Protein AF-A0A658NL06-F1 (afdb_monomer_lite)

Sequence (91 aa):
AVRTAGTSIREQARHLEQNHDLARAVLRVLVNSTVGSAGIQVEPTPLRADGSVDEALAQAMLEVWDEWGEAPEVTRQLSWPKCQRLLARTK

Secondary structure (DSSP, 8-state):
--S-SSS-HHHHHHHHHHH-HHHHHHHHHHHHHHSSTTS-------B-TTS-B-HHHHHHHHHHHHHHHTS-STTS-S-HHHHHHHHHT--

Foldseek 3Di:
DPPDDDDPPLVVLVVCCVVPPVSVVVLVVVLQCDAAPNHDDDQDFDADPVRDTDPVVSVVVVVVVQVCQCQVDPVRPDGNRRVSSVVSNDD

Structure (mmCIF, N/CA/C/O backbone):
data_AF-A0A658NL06-F1
#
_entry.id   AF-A0A658NL06-F1
#
loop_
_atom_site.group_PDB
_atom_site.id
_atom_site.type_symbol
_atom_site.label_atom_id
_atom_site.label_alt_id
_atom_site.label_comp_id
_atom_site.label_asym_id
_atom_site.label_entity_id
_atom_site.label_seq_id
_atom_site.pdbx_PDB_ins_code
_atom_site.Cartn_x
_atom_site.Cartn_y
_atom_site.Cartn_z
_atom_site.occupancy
_atom_site.B_iso_or_equiv
_atom_site.auth_seq_id
_atom_site.auth_comp_id
_atom_site.auth_asym_id
_atom_site.auth_atom_id
_atom_site.pdbx_PDB_model_num
ATOM 1 N N . ALA A 1 1 ? 14.165 -4.269 32.476 1.00 37.47 1 ALA A N 1
ATOM 2 C CA . ALA A 1 1 ? 12.787 -4.570 32.910 1.00 37.47 1 ALA A CA 1
ATOM 3 C C . ALA A 1 1 ? 11.815 -3.489 32.418 1.00 37.47 1 ALA A C 1
ATOM 5 O O . ALA A 1 1 ? 11.394 -2.667 33.211 1.00 37.47 1 ALA A O 1
ATOM 6 N N . VAL A 1 2 ? 11.465 -3.469 31.122 1.00 41.28 2 VAL A N 1
ATOM 7 C CA . VAL A 1 2 ? 10.353 -2.643 30.590 1.00 41.28 2 VAL A CA 1
ATOM 8 C C . VAL A 1 2 ? 9.695 -3.394 29.425 1.00 41.28 2 VAL A C 1
ATOM 10 O O . VAL A 1 2 ? 9.758 -2.986 28.273 1.00 41.28 2 VAL A O 1
ATOM 13 N N . ARG A 1 3 ? 9.141 -4.577 29.707 1.00 44.84 3 ARG A N 1
ATOM 14 C CA . ARG A 1 3 ? 8.346 -5.349 28.731 1.00 44.84 3 ARG A CA 1
ATOM 15 C C . ARG A 1 3 ? 6.885 -5.514 29.163 1.00 44.84 3 ARG A C 1
ATOM 17 O O . ARG A 1 3 ? 6.135 -6.223 28.506 1.00 44.84 3 ARG A O 1
ATOM 24 N N . THR A 1 4 ? 6.478 -4.845 30.244 1.00 49.50 4 THR A N 1
ATOM 25 C CA . THR A 1 4 ? 5.139 -4.996 30.819 1.00 49.50 4 THR A CA 1
ATOM 26 C C . THR A 1 4 ? 4.724 -3.709 31.534 1.00 49.50 4 THR A C 1
ATOM 28 O O . THR A 1 4 ? 5.022 -3.523 32.708 1.00 49.50 4 THR A O 1
ATOM 31 N N . ALA A 1 5 ? 4.047 -2.812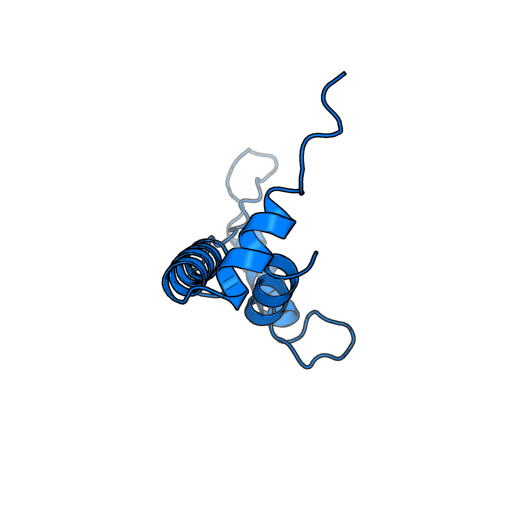 30.820 1.00 50.94 5 ALA A N 1
ATOM 32 C CA . ALA A 1 5 ? 3.221 -1.767 31.420 1.00 50.94 5 ALA A CA 1
ATOM 33 C C . ALA A 1 5 ? 1.977 -1.544 30.540 1.00 50.94 5 ALA A C 1
ATOM 35 O O . ALA A 1 5 ? 1.936 -0.655 29.696 1.00 50.94 5 ALA A O 1
ATOM 36 N N . GLY A 1 6 ? 0.975 -2.409 30.730 1.00 58.81 6 GLY A N 1
ATOM 37 C CA . GLY A 1 6 ? -0.439 -2.071 30.538 1.00 58.81 6 GLY A CA 1
ATOM 38 C C . GLY A 1 6 ? -1.158 -2.696 29.348 1.00 58.81 6 GLY A C 1
ATOM 39 O O . GLY A 1 6 ? -2.028 -3.534 29.536 1.00 58.81 6 GLY A O 1
ATOM 40 N N . THR A 1 7 ? -0.852 -2.245 28.140 1.00 61.25 7 THR A N 1
ATOM 41 C CA . THR A 1 7 ? -1.513 -2.628 26.876 1.00 61.25 7 THR A CA 1
ATOM 42 C C . THR A 1 7 ? -0.632 -2.103 25.749 1.0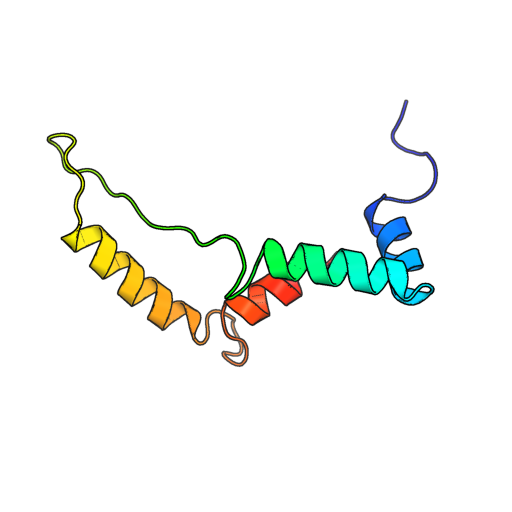0 61.25 7 THR A C 1
ATOM 44 O O . THR A 1 7 ? -0.063 -1.015 25.878 1.00 61.25 7 THR A O 1
ATOM 47 N N . SER A 1 8 ? -0.490 -2.841 24.647 1.00 80.25 8 SER A N 1
ATOM 48 C CA . SER A 1 8 ? 0.241 -2.336 23.477 1.00 80.25 8 SER A CA 1
ATOM 49 C C . SER A 1 8 ? -0.382 -1.014 23.014 1.00 80.25 8 SER A C 1
ATOM 51 O O . SER A 1 8 ? -1.603 -0.869 23.041 1.00 80.25 8 SER A O 1
ATOM 53 N N . ILE A 1 9 ? 0.418 -0.055 22.533 1.00 82.69 9 ILE A N 1
ATOM 54 C CA . ILE A 1 9 ? -0.106 1.181 21.916 1.00 82.69 9 ILE A CA 1
ATOM 55 C C . ILE A 1 9 ? -1.141 0.837 20.830 1.00 82.69 9 ILE A C 1
ATOM 57 O O . ILE A 1 9 ? -2.143 1.535 20.689 1.00 82.69 9 ILE A O 1
ATOM 61 N N . ARG A 1 10 ? -0.963 -0.292 20.123 1.00 80.06 10 ARG A N 1
ATOM 62 C CA . ARG A 1 10 ? -1.956 -0.808 19.166 1.00 80.06 10 ARG A CA 1
ATOM 63 C C . ARG A 1 10 ? -3.281 -1.190 19.829 1.00 80.06 10 ARG A C 1
ATOM 65 O O . ARG A 1 10 ? -4.336 -0.907 19.274 1.00 80.06 10 ARG A O 1
ATOM 72 N N . GLU A 1 11 ? -3.251 -1.820 21.000 1.00 84.81 11 GLU A N 1
ATOM 73 C CA . GLU A 1 11 ? -4.459 -2.201 21.747 1.00 84.81 11 GLU A CA 1
ATOM 74 C C . GLU A 1 11 ? -5.187 -0.972 22.291 1.00 84.81 11 GLU A C 1
ATOM 76 O O . GLU A 1 11 ? -6.407 -0.879 22.164 1.00 84.81 11 GLU A O 1
ATOM 81 N N . GLN A 1 12 ? -4.446 0.005 22.818 1.00 87.75 12 GLN A N 1
ATOM 82 C CA . GLN A 1 12 ? -5.010 1.279 23.269 1.00 87.75 12 GLN A CA 1
ATOM 83 C C . GLN A 1 12 ? -5.650 2.041 22.101 1.00 87.75 12 GLN A C 1
ATOM 85 O O . GLN A 1 12 ? -6.797 2.473 22.198 1.00 87.75 12 GLN A O 1
ATOM 90 N N . ALA A 1 13 ? -4.956 2.136 20.961 1.00 87.31 13 ALA A N 1
ATOM 91 C CA . ALA A 1 13 ? -5.489 2.747 19.747 1.00 87.31 13 ALA A CA 1
ATOM 92 C C . ALA A 1 13 ? -6.751 2.024 19.247 1.00 87.31 13 ALA A C 1
ATOM 94 O O . ALA A 1 13 ? -7.712 2.680 18.855 1.00 87.31 13 ALA A O 1
ATOM 95 N N . ARG A 1 14 ? -6.792 0.684 19.321 1.00 86.25 14 ARG A N 1
ATOM 96 C CA . ARG A 1 14 ? -7.968 -0.124 18.960 1.00 86.25 14 ARG A CA 1
ATOM 97 C C . ARG A 1 14 ? -9.159 0.162 19.870 1.00 86.25 14 ARG A C 1
ATOM 99 O O . ARG A 1 14 ? -10.265 0.363 19.374 1.00 86.25 14 ARG A O 1
ATOM 106 N N . HIS A 1 15 ? -8.927 0.192 21.181 1.00 90.38 15 HIS A N 1
ATOM 107 C CA . HIS A 1 15 ? -9.952 0.526 22.165 1.00 90.38 15 HIS A CA 1
ATOM 108 C C . HIS A 1 15 ? -10.516 1.931 21.909 1.00 90.38 15 HIS A C 1
ATOM 110 O O . HIS A 1 15 ? -11.730 2.123 21.884 1.00 90.38 15 HIS A O 1
ATOM 116 N N . LEU A 1 16 ? -9.645 2.907 21.644 1.00 91.94 16 LEU A N 1
ATOM 117 C CA . LEU A 1 16 ? -10.065 4.270 21.331 1.00 91.94 16 LEU A CA 1
ATOM 118 C C . LEU A 1 16 ? -10.827 4.355 20.001 1.00 91.94 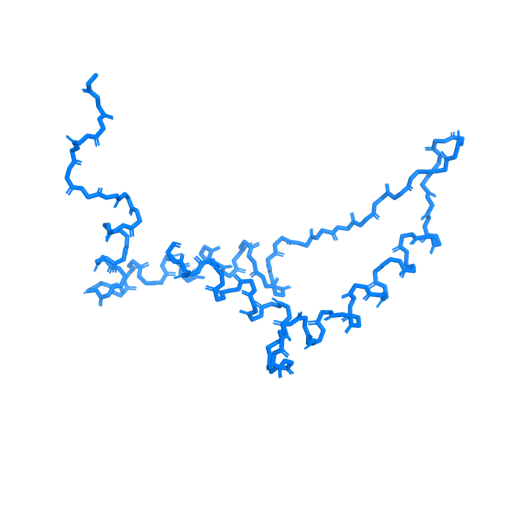16 LEU A C 1
ATOM 120 O O . LEU A 1 16 ? -11.858 5.008 19.949 1.00 91.94 16 LEU A O 1
ATOM 124 N N . GLU A 1 17 ? -10.388 3.675 18.940 1.00 91.00 17 GLU A N 1
ATOM 125 C CA . GLU A 1 17 ? -11.070 3.664 17.631 1.00 91.00 17 GLU A CA 1
ATOM 126 C C . GLU A 1 17 ? -12.501 3.091 17.698 1.00 91.00 17 GLU A C 1
ATOM 128 O O . GLU A 1 17 ? -13.405 3.511 16.961 1.00 91.00 17 GLU A O 1
ATOM 133 N N . GLN A 1 18 ? -12.702 2.087 18.556 1.00 90.31 18 GLN A N 1
ATOM 134 C CA . GLN A 1 18 ? -13.998 1.439 18.754 1.00 90.31 18 GLN A CA 1
ATOM 135 C C . GLN A 1 18 ? -14.961 2.336 19.533 1.00 90.31 18 GLN A C 1
ATOM 137 O O . GLN A 1 18 ? -16.122 2.442 19.137 1.00 90.31 18 GLN A O 1
ATOM 142 N N . ASN A 1 19 ? -14.461 3.006 20.575 1.00 95.25 19 ASN A N 1
ATOM 143 C CA . ASN A 1 19 ? -15.281 3.736 21.542 1.00 95.25 19 ASN A CA 1
ATOM 144 C C . ASN A 1 19 ? -15.378 5.247 21.284 1.00 95.25 19 ASN A C 1
ATOM 146 O O . ASN A 1 19 ? -16.305 5.885 21.775 1.00 95.25 19 ASN A O 1
ATOM 150 N N . HIS A 1 20 ? -14.455 5.825 20.511 1.00 94.44 20 HIS A N 1
ATOM 151 C CA . HIS A 1 20 ? -14.394 7.259 20.236 1.00 94.44 20 HIS A CA 1
ATOM 152 C C . HIS A 1 20 ? -14.304 7.542 18.732 1.00 94.44 20 HIS A C 1
ATOM 154 O O . HIS A 1 20 ? -13.420 7.067 18.011 1.00 94.44 20 HIS A O 1
ATOM 160 N N . ASP A 1 21 ? -15.220 8.379 18.260 1.00 95.56 21 ASP A N 1
ATOM 161 C CA . ASP A 1 21 ? -15.319 8.843 16.878 1.00 95.56 21 ASP A CA 1
ATOM 162 C C . ASP A 1 21 ? -14.087 9.641 16.430 1.00 95.56 21 ASP A C 1
ATOM 164 O O . ASP A 1 21 ? -13.588 9.427 15.322 1.00 95.56 21 ASP A O 1
ATOM 168 N N . LEU A 1 22 ? -13.541 10.488 17.305 1.00 94.75 22 LEU A N 1
ATOM 169 C CA . LEU A 1 22 ? -12.343 11.277 17.032 1.00 94.75 22 LEU A CA 1
ATOM 170 C C . LEU A 1 22 ? -11.137 10.380 16.740 1.00 94.75 22 LEU A C 1
ATOM 172 O O . LEU A 1 22 ? -10.451 10.564 15.736 1.00 94.75 22 LEU A O 1
ATOM 176 N N . ALA A 1 23 ? -10.903 9.365 17.574 1.00 92.25 23 ALA A N 1
ATOM 177 C CA . ALA A 1 23 ? -9.806 8.423 17.370 1.00 92.25 23 ALA A CA 1
ATOM 178 C C . ALA A 1 23 ? -9.970 7.652 16.050 1.00 92.25 23 ALA A C 1
ATOM 180 O O . ALA A 1 23 ? -9.009 7.483 15.295 1.00 92.25 23 ALA A O 1
ATOM 181 N N . ARG A 1 24 ? -11.205 7.256 15.716 1.00 93.12 24 ARG A N 1
ATOM 182 C CA . ARG A 1 24 ? -11.528 6.637 14.424 1.00 93.12 24 ARG A CA 1
ATOM 183 C C . ARG A 1 24 ? -11.243 7.560 13.244 1.00 93.12 24 ARG A C 1
ATOM 185 O O . ARG A 1 24 ? -10.729 7.092 12.226 1.00 93.12 24 ARG A O 1
ATOM 192 N N . ALA A 1 25 ? -11.589 8.839 13.353 1.00 94.75 25 ALA A N 1
ATOM 193 C CA . ALA A 1 25 ? -11.341 9.826 12.310 1.00 94.75 25 ALA A CA 1
ATOM 194 C C . ALA A 1 25 ? -9.837 10.055 12.108 1.00 94.75 25 ALA A C 1
ATOM 196 O O . ALA A 1 25 ? -9.364 9.971 10.977 1.00 94.75 25 ALA A O 1
ATOM 197 N N . VAL A 1 26 ? -9.076 10.237 13.192 1.00 94.00 26 VAL A N 1
ATOM 198 C CA . VAL A 1 26 ? -7.616 10.421 13.144 1.00 94.00 26 VAL A CA 1
ATOM 199 C C . VAL A 1 26 ? -6.931 9.227 12.480 1.00 94.00 26 VAL A C 1
ATOM 201 O O . VAL A 1 26 ? -6.168 9.402 11.531 1.00 94.00 26 VAL A O 1
ATOM 204 N N . LEU A 1 27 ? -7.251 7.999 12.902 1.00 91.75 27 LEU A N 1
ATOM 205 C CA . LEU A 1 27 ? -6.672 6.794 12.300 1.00 91.75 27 LEU A CA 1
ATOM 206 C C . LEU A 1 27 ? -7.100 6.606 10.841 1.00 91.75 27 LEU A C 1
ATOM 208 O O . LEU A 1 27 ? -6.326 6.113 10.024 1.00 91.75 27 LEU A O 1
ATOM 212 N N . ARG A 1 28 ? -8.321 7.013 10.476 1.00 92.06 28 ARG A N 1
ATOM 213 C CA . ARG A 1 28 ? -8.763 7.005 9.077 1.00 92.06 28 ARG A CA 1
ATOM 214 C C . ARG A 1 28 ? -7.941 7.966 8.228 1.00 92.06 28 ARG A C 1
ATOM 216 O O . ARG A 1 28 ? -7.518 7.565 7.149 1.00 92.06 28 ARG A O 1
ATOM 223 N N . VAL A 1 29 ? -7.712 9.189 8.701 1.00 93.69 29 VAL A N 1
ATOM 224 C CA . VAL A 1 29 ? -6.881 10.176 7.997 1.00 93.69 29 VAL A CA 1
ATOM 225 C C . VAL A 1 29 ? -5.462 9.643 7.831 1.00 93.69 29 VAL A C 1
ATOM 227 O O . VAL A 1 29 ? -4.975 9.615 6.707 1.00 93.69 29 VAL A O 1
ATOM 230 N N . LEU A 1 30 ? -4.860 9.119 8.904 1.00 92.44 30 LEU A N 1
ATOM 231 C CA . LEU A 1 30 ? -3.523 8.522 8.867 1.00 92.44 30 LEU A CA 1
ATOM 232 C C . LEU A 1 30 ? -3.416 7.397 7.827 1.00 92.44 30 LEU A C 1
ATOM 234 O O . LEU A 1 30 ? -2.485 7.370 7.026 1.00 92.44 30 LEU A O 1
ATOM 238 N N . VAL A 1 31 ? -4.370 6.462 7.815 1.00 92.88 31 VAL A N 1
ATOM 239 C CA . VAL A 1 31 ? -4.371 5.359 6.843 1.00 92.88 31 VAL A CA 1
ATOM 240 C C . VAL A 1 31 ? -4.556 5.887 5.421 1.00 92.88 31 VAL A C 1
ATOM 242 O O . VAL A 1 31 ? -3.854 5.440 4.523 1.00 92.88 31 VAL A O 1
ATOM 245 N N . ASN A 1 32 ? -5.460 6.848 5.211 1.00 91.94 32 ASN A N 1
ATOM 246 C CA . ASN A 1 32 ? -5.711 7.434 3.893 1.00 91.94 32 ASN A CA 1
ATOM 247 C C . ASN A 1 32 ? -4.503 8.189 3.332 1.00 91.94 32 ASN A C 1
ATOM 249 O O . ASN A 1 32 ? -4.330 8.188 2.119 1.00 91.94 32 ASN A O 1
ATOM 253 N N . SER A 1 33 ? -3.722 8.849 4.191 1.00 92.31 33 SER A N 1
ATOM 254 C CA . SER A 1 33 ? -2.545 9.620 3.784 1.00 92.31 33 SER A CA 1
ATOM 255 C C . SER A 1 33 ? -1.298 8.757 3.617 1.00 92.31 33 SER A C 1
ATOM 257 O O . SER A 1 33 ? -0.369 9.154 2.925 1.00 92.31 33 SER A O 1
ATOM 259 N N . THR A 1 34 ? -1.253 7.590 4.262 1.00 93.50 34 THR A N 1
ATOM 260 C CA . THR A 1 34 ? -0.083 6.705 4.206 1.00 93.50 34 THR A CA 1
ATOM 261 C C . THR A 1 34 ? -0.210 5.672 3.092 1.00 93.50 34 THR A C 1
ATOM 263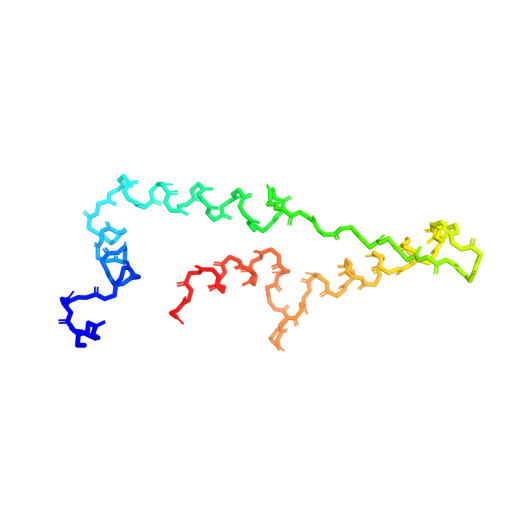 O O . THR A 1 34 ? 0.753 5.448 2.368 1.00 93.50 34 THR A O 1
ATOM 266 N N . VAL A 1 35 ? -1.383 5.048 2.932 1.00 93.69 35 VAL A N 1
ATOM 267 C CA . VAL A 1 35 ? -1.591 3.928 1.999 1.00 93.69 35 VAL A CA 1
ATOM 268 C C . VAL A 1 35 ? -2.840 4.086 1.128 1.00 93.69 35 VAL A C 1
ATOM 270 O O . VAL A 1 35 ? -3.779 4.823 1.441 1.00 93.69 35 VAL A O 1
ATOM 273 N N . GLY A 1 36 ? -2.892 3.314 0.045 1.00 88.50 36 GLY A N 1
ATOM 274 C CA . GLY A 1 36 ? -3.946 3.355 -0.958 1.00 88.50 36 GLY A CA 1
ATOM 275 C C . GLY A 1 36 ? -3.692 4.396 -2.046 1.00 88.50 36 GLY A C 1
ATOM 276 O O . GLY A 1 36 ? -2.599 4.936 -2.158 1.00 88.50 36 GLY A O 1
ATOM 277 N N . SER A 1 37 ? -4.719 4.694 -2.842 1.00 85.62 37 SER A N 1
ATOM 278 C CA . SER A 1 37 ? -4.599 5.548 -4.035 1.00 85.62 37 SER A CA 1
ATOM 279 C C . SER A 1 37 ? -4.155 6.989 -3.763 1.00 85.62 37 SER A C 1
ATOM 281 O O . SER A 1 37 ? -3.544 7.606 -4.621 1.00 85.62 37 SER A O 1
ATOM 283 N N . ALA A 1 38 ? -4.465 7.531 -2.583 1.00 87.56 38 ALA A N 1
ATOM 284 C CA . ALA A 1 38 ? -4.034 8.864 -2.147 1.00 87.56 38 ALA A CA 1
ATOM 285 C C . ALA A 1 38 ? -2.860 8.815 -1.151 1.00 87.56 38 ALA A C 1
ATOM 287 O O . ALA A 1 38 ? -2.504 9.837 -0.567 1.00 87.56 38 ALA A O 1
ATOM 288 N N . GLY A 1 39 ? -2.320 7.618 -0.905 1.00 88.25 39 GLY A N 1
ATOM 289 C CA . GLY A 1 39 ? -1.197 7.404 -0.005 1.00 88.25 39 GLY A CA 1
ATOM 290 C C . GLY A 1 39 ? 0.146 7.638 -0.686 1.00 88.25 39 GLY A C 1
ATOM 291 O O . GLY A 1 39 ? 0.222 8.105 -1.824 1.00 88.25 39 GLY A O 1
ATOM 292 N N . ILE A 1 40 ? 1.213 7.253 0.006 1.00 91.31 40 ILE A N 1
ATOM 293 C CA . ILE A 1 40 ? 2.577 7.326 -0.516 1.00 91.31 40 ILE A CA 1
ATOM 294 C C . ILE A 1 40 ? 2.717 6.306 -1.650 1.00 91.31 40 ILE A C 1
ATOM 296 O O . ILE A 1 40 ? 2.576 5.103 -1.422 1.00 9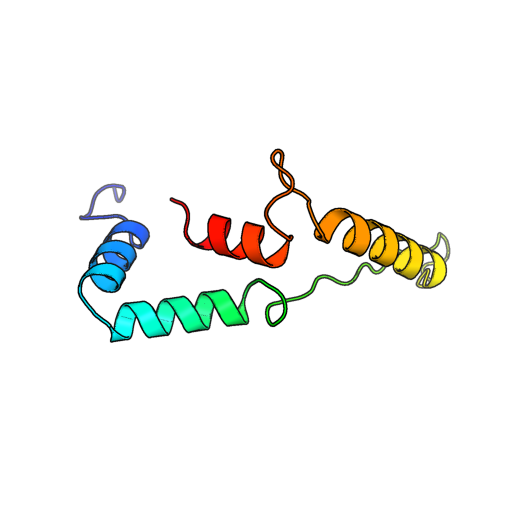1.31 40 ILE A O 1
ATOM 300 N N . GLN A 1 41 ? 2.992 6.794 -2.859 1.00 88.75 41 GLN A N 1
ATOM 301 C CA . GLN A 1 41 ? 3.302 5.947 -4.009 1.00 88.75 41 GLN A CA 1
ATOM 302 C C . GLN A 1 41 ? 4.804 5.665 -4.064 1.00 88.75 41 GLN A C 1
ATOM 304 O O . GLN A 1 41 ? 5.617 6.476 -3.615 1.00 88.75 41 GLN A O 1
ATOM 309 N N . VAL A 1 42 ? 5.161 4.493 -4.584 1.00 87.25 42 VAL A N 1
ATOM 310 C CA . VAL A 1 42 ? 6.551 4.072 -4.757 1.00 87.25 42 VAL A CA 1
ATOM 311 C C . VAL A 1 42 ? 6.837 4.036 -6.245 1.00 87.25 42 VAL A C 1
ATOM 313 O O . VAL A 1 42 ? 6.293 3.194 -6.949 1.00 87.25 42 VAL A O 1
ATOM 316 N N . GLU A 1 43 ? 7.704 4.936 -6.692 1.00 90.75 43 GLU A N 1
ATOM 317 C CA . GLU A 1 43 ? 8.132 5.019 -8.085 1.00 90.75 43 GLU A CA 1
ATOM 318 C C . GLU A 1 43 ? 9.479 4.301 -8.260 1.00 90.75 43 GLU A C 1
ATOM 320 O O . GLU A 1 43 ? 10.439 4.623 -7.547 1.00 90.75 43 GLU A O 1
ATOM 325 N N . PRO A 1 44 ? 9.591 3.316 -9.169 1.00 92.06 44 PRO A N 1
ATOM 326 C CA . PRO A 1 44 ? 10.853 2.642 -9.429 1.00 92.06 44 PRO A CA 1
ATOM 327 C C . PRO A 1 44 ? 11.820 3.579 -10.165 1.00 92.06 44 PRO A C 1
ATOM 329 O O . PRO A 1 44 ? 11.473 4.216 -11.154 1.00 92.06 44 PRO A O 1
ATOM 332 N N . THR A 1 45 ? 13.072 3.643 -9.708 1.00 93.56 45 THR A N 1
ATOM 333 C CA . THR A 1 45 ? 14.143 4.409 -10.374 1.00 93.56 45 THR A CA 1
ATOM 334 C C . THR A 1 45 ? 15.330 3.492 -10.677 1.00 93.56 45 THR A C 1
ATOM 336 O O . THR A 1 45 ? 16.350 3.541 -9.984 1.00 93.56 45 THR A O 1
ATOM 339 N N . PRO A 1 46 ? 15.199 2.581 -11.658 1.00 94.38 46 PRO A N 1
ATOM 340 C CA . PRO A 1 46 ? 16.295 1.712 -12.052 1.00 94.38 46 PRO A CA 1
ATOM 341 C C . PRO A 1 46 ? 17.422 2.532 -12.687 1.00 94.38 46 PRO A C 1
ATOM 343 O O . PRO A 1 46 ? 17.185 3.489 -13.424 1.00 94.38 46 PRO A O 1
ATOM 346 N N . LEU A 1 47 ? 18.661 2.134 -12.404 1.00 95.75 47 LEU A N 1
ATOM 347 C CA . LEU A 1 47 ? 19.860 2.751 -12.962 1.00 95.75 47 LEU A CA 1
ATOM 348 C C . LEU A 1 47 ? 20.501 1.809 -13.979 1.00 95.75 47 LEU A C 1
ATOM 350 O O . LEU A 1 47 ? 20.583 0.599 -13.757 1.00 95.75 47 LEU A O 1
ATOM 354 N N . ARG A 1 48 ? 20.987 2.372 -15.081 1.00 93.75 48 ARG A N 1
ATOM 355 C CA . ARG A 1 48 ? 21.809 1.670 -16.067 1.00 93.75 48 ARG A CA 1
ATOM 356 C C . ARG A 1 48 ? 23.234 1.491 -15.547 1.00 93.75 48 ARG A C 1
ATOM 358 O O . ARG A 1 48 ? 23.642 2.097 -14.558 1.00 93.75 48 ARG A O 1
ATOM 365 N N . ALA A 1 49 ? 24.022 0.679 -16.250 1.00 93.12 49 ALA A N 1
ATOM 366 C CA . ALA A 1 49 ? 25.428 0.442 -15.911 1.00 93.12 49 ALA A CA 1
ATOM 367 C C . ALA A 1 49 ? 26.289 1.723 -15.932 1.00 93.12 49 ALA A C 1
ATOM 369 O O . ALA A 1 49 ? 27.328 1.773 -15.281 1.00 93.12 49 ALA A O 1
ATOM 370 N N . ASP A 1 50 ? 25.854 2.751 -16.661 1.00 91.94 50 ASP A N 1
ATOM 371 C CA . ASP A 1 50 ? 26.495 4.066 -16.734 1.00 91.94 50 ASP A CA 1
ATOM 372 C C . ASP A 1 50 ? 26.017 5.051 -15.645 1.00 91.94 50 ASP A C 1
ATOM 374 O O . ASP A 1 50 ? 26.509 6.176 -15.578 1.00 91.94 50 ASP A O 1
ATOM 378 N N . GLY A 1 51 ? 25.075 4.645 -14.785 1.00 89.94 51 GLY A N 1
ATOM 379 C CA . GLY A 1 51 ? 24.494 5.478 -13.730 1.00 89.94 51 GLY A CA 1
ATOM 380 C C . GLY A 1 51 ? 23.349 6.392 -14.182 1.00 89.94 51 GLY A C 1
ATOM 381 O O . GLY A 1 51 ? 22.808 7.123 -13.353 1.00 89.94 51 GLY A O 1
ATOM 382 N N . SER A 1 52 ? 22.952 6.355 -15.458 1.00 93.69 52 SER A N 1
ATOM 383 C CA . SER A 1 52 ? 21.753 7.053 -15.939 1.00 93.69 52 SER A CA 1
ATOM 384 C C . SER A 1 52 ? 20.471 6.334 -15.506 1.00 93.69 52 SER A C 1
ATOM 386 O O . SER A 1 52 ? 20.471 5.123 -15.283 1.00 93.69 52 SER A O 1
ATOM 388 N N . VAL A 1 53 ? 19.359 7.065 -15.393 1.00 92.81 53 VAL A N 1
ATOM 389 C CA . VAL A 1 53 ? 18.050 6.473 -15.070 1.00 92.81 53 VAL A CA 1
ATOM 390 C C . VAL A 1 53 ? 17.487 5.748 -16.292 1.00 92.81 53 VAL A C 1
ATOM 392 O O . VAL A 1 53 ? 17.447 6.301 -17.396 1.00 92.81 53 VAL A O 1
ATOM 395 N N . ASP A 1 54 ? 17.036 4.509 -16.096 1.00 95.50 54 ASP A N 1
ATOM 396 C CA . ASP A 1 54 ? 16.359 3.734 -17.131 1.00 95.50 54 ASP A CA 1
ATOM 397 C C . ASP A 1 54 ? 14.843 3.949 -17.115 1.00 95.50 54 ASP A C 1
ATOM 399 O O . ASP A 1 54 ? 14.090 3.172 -16.535 1.00 95.50 54 ASP A O 1
ATOM 403 N N . GLU A 1 55 ? 14.388 5.017 -17.772 1.00 94.19 55 GLU A N 1
ATOM 404 C CA . GLU A 1 55 ? 12.960 5.355 -17.858 1.00 94.19 55 GLU A CA 1
ATOM 405 C C . GLU A 1 55 ? 12.123 4.264 -18.542 1.00 94.19 55 GLU A C 1
ATOM 407 O O . GLU A 1 55 ? 10.997 4.003 -18.127 1.00 94.19 55 GLU A O 1
ATOM 412 N N . ALA A 1 56 ? 12.673 3.586 -19.556 1.00 94.12 56 ALA A N 1
ATOM 413 C CA . ALA A 1 56 ? 11.955 2.536 -20.277 1.00 94.12 56 ALA A CA 1
ATOM 414 C C . ALA A 1 56 ? 11.708 1.321 -19.377 1.00 94.12 56 ALA A C 1
ATOM 416 O O . ALA A 1 56 ? 10.610 0.763 -19.358 1.00 94.12 56 ALA A O 1
ATOM 417 N N . LEU A 1 57 ? 12.719 0.937 -18.594 1.00 94.38 57 LEU A N 1
ATOM 418 C CA . LEU A 1 57 ? 12.567 -0.128 -17.613 1.00 94.38 57 LEU A CA 1
ATOM 419 C C . LEU A 1 57 ? 11.638 0.290 -16.467 1.00 94.38 57 LEU A C 1
ATOM 421 O O . LEU A 1 57 ? 10.805 -0.510 -16.052 1.00 94.38 57 LEU A O 1
ATOM 425 N N . ALA A 1 58 ? 11.747 1.529 -15.980 1.00 95.19 58 ALA A N 1
ATOM 426 C CA . ALA A 1 58 ? 10.867 2.054 -14.936 1.00 95.19 58 ALA A CA 1
ATOM 427 C C . ALA A 1 58 ? 9.391 1.963 -15.352 1.00 95.19 58 ALA A C 1
ATOM 429 O O . ALA A 1 58 ? 8.570 1.435 -14.604 1.00 95.19 58 ALA A O 1
ATOM 430 N N . GLN A 1 59 ? 9.084 2.397 -16.577 1.00 95.56 59 GLN A N 1
ATOM 431 C CA . GLN A 1 59 ? 7.740 2.349 -17.141 1.00 95.56 59 GLN A CA 1
ATOM 432 C C . GLN A 1 59 ? 7.221 0.910 -17.259 1.00 95.56 59 GLN A C 1
ATOM 434 O O . GLN A 1 59 ? 6.112 0.619 -16.819 1.00 95.56 59 GLN A O 1
ATOM 439 N N . ALA A 1 60 ? 8.038 -0.014 -17.772 1.00 95.81 60 ALA A N 1
ATOM 440 C CA . ALA A 1 60 ? 7.653 -1.421 -17.872 1.00 95.81 60 ALA A CA 1
ATOM 441 C C . ALA A 1 60 ? 7.379 -2.056 -16.493 1.00 95.81 60 ALA A C 1
ATOM 443 O O . ALA A 1 60 ? 6.478 -2.882 -16.351 1.00 95.81 60 ALA A O 1
ATOM 444 N N . MET A 1 61 ? 8.135 -1.669 -15.459 1.00 95.56 61 MET A N 1
ATOM 445 C CA . MET A 1 61 ? 7.894 -2.128 -14.086 1.00 95.56 61 MET A CA 1
ATOM 446 C C . MET A 1 61 ? 6.568 -1.598 -13.535 1.00 95.56 61 MET A C 1
ATOM 448 O O . MET A 1 61 ? 5.851 -2.357 -12.884 1.00 95.56 61 MET A O 1
ATOM 452 N N . LEU A 1 62 ? 6.241 -0.329 -13.800 1.00 94.62 62 LEU A N 1
ATOM 453 C CA . LEU A 1 62 ? 4.974 0.278 -13.389 1.00 94.62 62 LEU A CA 1
ATOM 454 C C . LEU A 1 62 ? 3.774 -0.393 -14.062 1.00 94.62 62 LEU A C 1
ATOM 456 O O . LEU A 1 62 ? 2.807 -0.707 -13.382 1.00 94.62 62 LEU A O 1
ATOM 460 N N . GLU A 1 63 ? 3.857 -0.703 -15.355 1.00 95.81 63 GLU A N 1
ATOM 461 C CA . GLU A 1 63 ? 2.772 -1.382 -16.080 1.00 95.81 63 GLU A CA 1
ATOM 462 C C . GLU A 1 63 ? 2.448 -2.759 -15.487 1.00 95.81 63 GLU A C 1
ATOM 464 O O . GLU A 1 63 ? 1.289 -3.071 -15.212 1.00 95.81 63 GLU A O 1
ATOM 469 N N . VAL A 1 64 ? 3.479 -3.568 -15.222 1.00 95.81 64 VAL A N 1
ATOM 470 C CA . VAL A 1 64 ? 3.307 -4.884 -14.586 1.00 95.81 64 VAL A CA 1
ATOM 471 C C . VAL A 1 64 ? 2.795 -4.740 -13.151 1.00 95.81 64 VAL A C 1
ATOM 473 O O . VAL A 1 64 ? 2.001 -5.560 -12.680 1.00 95.81 64 VAL A O 1
ATOM 476 N N . TRP A 1 65 ? 3.247 -3.707 -12.438 1.00 94.19 65 TRP A N 1
ATOM 477 C CA . TRP A 1 65 ? 2.803 -3.424 -11.079 1.00 94.19 65 TRP A CA 1
ATOM 478 C C . TRP A 1 65 ? 1.326 -3.026 -11.021 1.00 94.19 65 TRP A C 1
ATOM 480 O O . TRP A 1 65 ? 0.601 -3.534 -10.165 1.00 94.19 65 TRP A O 1
ATOM 490 N N . ASP A 1 66 ? 0.872 -2.178 -11.942 1.00 93.62 66 ASP A N 1
ATOM 491 C CA . ASP A 1 66 ? -0.522 -1.753 -12.049 1.00 93.62 66 ASP A CA 1
ATOM 492 C C . ASP A 1 66 ? -1.432 -2.934 -12.405 1.00 93.62 66 ASP A C 1
ATOM 494 O O . ASP A 1 66 ? -2.448 -3.149 -11.740 1.00 93.62 66 ASP A O 1
ATOM 498 N N . GLU A 1 67 ? -1.033 -3.772 -13.370 1.00 95.56 67 GLU A N 1
ATOM 499 C CA . GLU A 1 67 ? -1.783 -4.981 -13.733 1.00 95.56 67 GLU A CA 1
ATOM 500 C C . GLU A 1 67 ? -1.920 -5.946 -12.544 1.00 95.56 67 GLU A C 1
ATOM 502 O O . GLU A 1 67 ? -3.015 -6.429 -12.231 1.00 95.56 67 GLU A O 1
ATOM 507 N N . TRP A 1 68 ? -0.818 -6.218 -11.840 1.00 94.69 68 TRP A N 1
ATOM 508 C CA . TRP A 1 68 ? -0.849 -7.027 -10.620 1.00 94.69 68 TRP A CA 1
ATOM 509 C C . TRP A 1 68 ? -1.725 -6.381 -9.538 1.00 94.69 68 TRP A C 1
ATOM 511 O O . TRP A 1 68 ? -2.462 -7.076 -8.827 1.00 94.69 68 TRP A O 1
ATOM 521 N N . GLY A 1 69 ? -1.672 -5.052 -9.439 1.00 94.69 69 GLY A N 1
ATOM 522 C CA . GLY A 1 69 ? -2.361 -4.241 -8.449 1.00 94.69 69 GLY A CA 1
ATOM 523 C C . GLY A 1 69 ? -3.888 -4.282 -8.535 1.00 94.69 69 GLY A C 1
ATOM 524 O O . GLY A 1 69 ? -4.553 -4.020 -7.531 1.00 94.69 69 GLY A O 1
ATOM 525 N N . GLU A 1 70 ? -4.470 -4.684 -9.663 1.00 95.94 70 GLU A N 1
ATOM 526 C CA . GLU A 1 70 ? -5.923 -4.846 -9.794 1.00 95.94 70 GLU A CA 1
ATOM 527 C C . GLU A 1 70 ? -6.479 -5.962 -8.895 1.00 95.94 70 GLU A C 1
ATOM 529 O O . GLU A 1 70 ? -7.559 -5.821 -8.312 1.00 95.94 70 GLU A O 1
ATOM 534 N N . ALA A 1 71 ? -5.731 -7.058 -8.730 1.00 95.81 71 ALA A N 1
ATOM 535 C CA . ALA A 1 71 ? -6.158 -8.213 -7.938 1.00 95.81 71 ALA A CA 1
ATOM 536 C C . ALA A 1 71 ? -4.971 -9.033 -7.374 1.00 95.81 71 ALA A C 1
ATOM 538 O O . ALA A 1 71 ? -4.781 -10.194 -7.756 1.00 95.81 71 ALA A O 1
ATOM 539 N N . PRO A 1 72 ? -4.171 -8.455 -6.457 1.00 94.56 72 PRO A N 1
ATOM 540 C CA . PRO A 1 72 ? -2.921 -9.047 -5.972 1.00 94.56 72 PRO A CA 1
ATOM 541 C C . PRO A 1 72 ? -3.088 -10.177 -4.949 1.00 94.56 72 PRO A C 1
ATOM 543 O O . PRO A 1 72 ? -2.148 -10.936 -4.714 1.00 94.56 72 PRO A O 1
ATOM 546 N N . GLU A 1 73 ? -4.238 -10.267 -4.279 1.00 93.31 73 GLU A N 1
ATOM 547 C CA . GLU A 1 73 ? -4.462 -11.259 -3.223 1.00 93.31 73 GLU A CA 1
ATOM 548 C C . GLU A 1 73 ? -5.090 -12.559 -3.749 1.00 93.31 73 GLU A C 1
ATOM 550 O O . GLU A 1 73 ? -5.655 -12.600 -4.840 1.00 93.31 73 GLU A O 1
ATOM 555 N N . VAL A 1 74 ? -4.964 -13.638 -2.969 1.00 94.06 74 VAL A N 1
ATOM 556 C CA . VAL A 1 74 ? -5.265 -15.026 -3.374 1.00 94.06 74 VAL A CA 1
ATOM 557 C C . VAL A 1 74 ? -6.673 -15.199 -3.958 1.00 94.06 74 VAL A C 1
ATOM 559 O O . VAL A 1 74 ? -6.854 -15.966 -4.901 1.00 94.06 74 VAL A O 1
ATOM 562 N N . THR A 1 75 ? -7.669 -14.500 -3.417 1.00 95.19 75 THR A N 1
ATOM 563 C CA . THR A 1 75 ? -9.070 -14.572 -3.857 1.00 95.19 75 THR A CA 1
ATOM 564 C C . THR A 1 75 ? -9.396 -13.648 -5.032 1.00 95.19 75 THR A C 1
ATOM 566 O O . THR A 1 75 ? -10.457 -13.800 -5.636 1.00 95.19 75 THR A O 1
ATOM 569 N N . ARG A 1 76 ? -8.482 -12.740 -5.400 1.00 94.38 76 ARG A N 1
ATOM 570 C CA . ARG A 1 76 ? -8.606 -11.765 -6.496 1.00 94.38 76 ARG A CA 1
ATOM 571 C C . ARG A 1 76 ? -9.816 -10.820 -6.401 1.00 94.38 76 ARG A C 1
ATOM 573 O O . ARG A 1 76 ? -10.316 -10.344 -7.415 1.00 94.38 76 ARG A O 1
ATOM 580 N N . GLN A 1 77 ? -10.301 -10.540 -5.195 1.00 95.38 77 GLN A N 1
ATOM 581 C CA . GLN A 1 77 ? -11.455 -9.675 -4.915 1.00 95.38 77 GLN A CA 1
ATOM 582 C C . GLN A 1 77 ? -11.064 -8.254 -4.495 1.00 95.38 77 GLN A C 1
ATOM 584 O O . GLN A 1 77 ? -11.881 -7.327 -4.562 1.00 95.38 77 GLN A O 1
ATOM 589 N N . LEU A 1 78 ? -9.835 -8.068 -4.013 1.00 94.94 78 LEU A N 1
ATOM 590 C CA . LEU A 1 78 ? -9.353 -6.785 -3.516 1.00 94.94 78 LEU A CA 1
ATOM 591 C C . LEU A 1 78 ? -8.256 -6.234 -4.417 1.00 94.94 78 LEU A C 1
ATOM 593 O O . LEU A 1 78 ? -7.277 -6.923 -4.671 1.00 94.94 78 LEU A O 1
ATOM 597 N N . SER A 1 79 ? -8.391 -4.964 -4.804 1.00 95.31 79 SER A N 1
ATOM 598 C CA . SER A 1 79 ? -7.299 -4.205 -5.409 1.00 95.31 79 SER A CA 1
ATOM 599 C C . SER A 1 79 ? -6.218 -3.885 -4.384 1.00 95.31 79 SER A C 1
ATOM 601 O O . SER A 1 79 ? -6.458 -3.865 -3.170 1.00 95.31 79 SER A O 1
ATOM 603 N N . TRP A 1 80 ? -5.025 -3.567 -4.864 1.00 94.56 80 TRP A N 1
ATOM 604 C CA . TRP A 1 80 ? -3.865 -3.278 -4.041 1.00 94.56 80 TRP A CA 1
ATOM 605 C C . TRP A 1 80 ? -4.113 -2.186 -2.989 1.00 94.56 80 TRP A C 1
ATOM 607 O O . TRP A 1 80 ? -3.852 -2.444 -1.808 1.00 94.56 80 TRP A O 1
ATOM 617 N N . PRO A 1 81 ? -4.757 -1.041 -3.308 1.00 94.25 81 PRO A N 1
ATOM 618 C CA . PRO A 1 81 ? -5.152 -0.068 -2.292 1.00 94.25 81 PRO A CA 1
ATOM 619 C C . PRO A 1 81 ? -6.044 -0.633 -1.178 1.00 94.25 81 PRO A C 1
ATOM 621 O O . PRO A 1 81 ? -5.933 -0.219 -0.021 1.00 94.25 81 PRO A O 1
ATOM 624 N N . LYS A 1 82 ? -6.950 -1.568 -1.498 1.00 93.56 82 LYS A N 1
ATOM 625 C CA . LYS A 1 82 ? -7.823 -2.213 -0.505 1.00 93.56 82 LYS A CA 1
ATOM 626 C C . LYS A 1 82 ? -7.028 -3.185 0.365 1.00 93.56 82 LYS A C 1
ATOM 628 O O . LYS A 1 82 ? -7.191 -3.154 1.585 1.00 93.56 82 LYS A O 1
ATOM 633 N N . CYS A 1 83 ? -6.133 -3.974 -0.232 1.00 94.56 83 CYS A N 1
ATOM 634 C CA . CYS A 1 83 ? -5.222 -4.871 0.485 1.00 94.56 83 CYS A CA 1
ATOM 635 C C . CYS A 1 83 ? -4.341 -4.108 1.479 1.00 94.56 83 CYS A C 1
ATOM 637 O O . CYS A 1 83 ? -4.272 -4.477 2.651 1.00 94.56 83 CYS A O 1
ATOM 639 N N . GLN A 1 84 ? -3.734 -2.998 1.055 1.00 94.06 84 GLN A N 1
ATOM 640 C CA . GLN A 1 84 ? -2.913 -2.162 1.931 1.00 94.06 84 GLN A CA 1
ATOM 641 C C . GLN A 1 84 ? -3.711 -1.603 3.117 1.00 94.06 84 GLN A C 1
ATOM 643 O O . GLN A 1 84 ? -3.248 -1.643 4.255 1.00 94.06 84 GLN A O 1
ATOM 648 N N . ARG A 1 85 ? -4.932 -1.104 2.879 1.0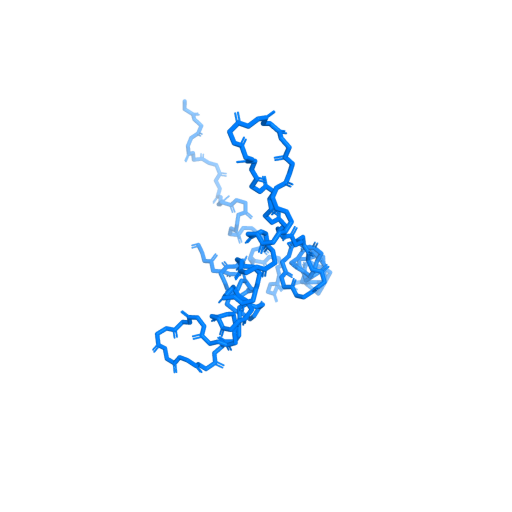0 92.75 85 ARG A N 1
ATOM 649 C CA . ARG A 1 85 ? -5.811 -0.583 3.945 1.00 92.75 85 ARG A CA 1
ATOM 650 C C . ARG A 1 85 ? -6.242 -1.668 4.925 1.00 92.75 85 ARG A C 1
ATOM 652 O O . ARG A 1 85 ? -6.359 -1.388 6.118 1.00 92.75 85 ARG A O 1
ATOM 659 N N . LEU A 1 86 ? -6.492 -2.878 4.428 1.00 91.69 86 LEU A N 1
ATOM 660 C CA . LEU A 1 86 ? -6.804 -4.036 5.258 1.00 91.69 86 LEU A CA 1
ATOM 661 C C . LEU A 1 86 ? -5.604 -4.392 6.141 1.00 91.69 86 LEU A C 1
ATOM 663 O O . LEU A 1 86 ? -5.752 -4.500 7.358 1.00 91.69 86 LEU A O 1
ATOM 667 N N . LEU A 1 87 ? -4.410 -4.483 5.549 1.00 90.62 87 LEU A N 1
ATOM 668 C CA . LEU A 1 87 ? -3.171 -4.777 6.265 1.00 90.62 87 LEU A CA 1
ATOM 669 C C . LEU A 1 87 ? -2.863 -3.713 7.327 1.00 90.62 87 LEU A C 1
ATOM 671 O O . LEU A 1 87 ? -2.607 -4.060 8.475 1.00 90.62 87 LEU A O 1
ATOM 675 N N . ALA A 1 88 ? -2.986 -2.427 6.989 1.00 89.81 88 ALA A N 1
ATOM 676 C CA . ALA A 1 88 ? -2.762 -1.311 7.913 1.00 89.81 88 ALA A CA 1
ATOM 677 C C . ALA A 1 88 ? -3.704 -1.318 9.133 1.00 89.81 88 ALA A C 1
ATOM 679 O O . ALA A 1 88 ? -3.427 -0.667 10.139 1.00 89.81 88 ALA A O 1
ATOM 680 N N . ARG A 1 89 ? -4.827 -2.040 9.048 1.00 85.75 89 ARG A N 1
ATOM 681 C CA . ARG A 1 89 ? -5.816 -2.205 10.124 1.00 85.75 89 ARG A CA 1
ATOM 682 C C . ARG A 1 89 ? -5.751 -3.578 10.804 1.00 85.75 89 ARG A C 1
ATOM 684 O O . ARG A 1 89 ? -6.517 -3.822 11.737 1.00 85.75 89 ARG A O 1
ATOM 691 N N . THR A 1 90 ? -4.873 -4.465 10.340 1.00 82.19 90 THR A N 1
ATOM 692 C CA . THR A 1 90 ? -4.682 -5.813 10.889 1.00 82.19 90 THR A CA 1
ATOM 693 C C . THR A 1 90 ? -3.683 -5.774 12.055 1.00 82.19 90 THR A C 1
ATOM 695 O O . THR A 1 90 ? -2.894 -4.838 12.177 1.00 82.19 90 THR A O 1
ATOM 698 N N . LYS A 1 91 ? -3.790 -6.740 12.973 1.00 62.75 91 LYS A N 1
ATOM 699 C CA . LYS A 1 91 ? -3.021 -6.793 14.227 1.00 62.75 91 LYS A CA 1
ATOM 700 C C . LYS A 1 91 ? -1.537 -7.058 14.014 1.00 62.75 91 LYS A C 1
ATOM 702 O O . LYS A 1 91 ? -1.217 -7.971 13.227 1.00 62.75 91 LYS A O 1
#

pLDDT: mean 88.56, std 12.49, range [37.47, 95.94]

Radius of gyration: 18.76 Å; chains: 1; bounding box: 42×26×53 Å